Protein AF-A0A966CIY3-F1 (afdb_monomer_lite)

Structure (mmCIF, N/CA/C/O backbone):
data_AF-A0A966CIY3-F1
#
_entry.id   AF-A0A966CIY3-F1
#
loop_
_atom_site.group_PDB
_atom_site.id
_atom_site.type_symbol
_atom_site.label_atom_id
_atom_site.label_alt_id
_atom_site.label_comp_id
_atom_site.label_asym_id
_atom_site.label_entity_id
_atom_site.label_seq_id
_atom_site.pdbx_PDB_ins_code
_atom_site.Cartn_x
_atom_site.Cartn_y
_atom_site.Cartn_z
_atom_site.occupancy
_atom_site.B_iso_or_equiv
_atom_site.auth_seq_id
_atom_site.auth_comp_id
_atom_site.auth_asym_id
_atom_site.auth_atom_id
_atom_site.pdbx_PDB_model_num
ATOM 1 N N . PRO A 1 1 ? -25.280 8.692 -3.028 1.00 42.25 1 PRO A N 1
ATOM 2 C CA . PRO A 1 1 ? -23.840 8.881 -3.335 1.00 42.25 1 PRO A CA 1
ATOM 3 C C . PRO A 1 1 ? -23.045 9.189 -2.055 1.00 42.25 1 PRO A C 1
ATOM 5 O O . PRO A 1 1 ? -23.258 10.236 -1.447 1.00 42.25 1 PRO A O 1
ATOM 8 N N . ARG A 1 2 ? -22.183 8.267 -1.602 1.00 43.66 2 ARG A N 1
ATOM 9 C CA . ARG A 1 2 ? -21.208 8.590 -0.544 1.00 43.66 2 ARG A CA 1
ATOM 10 C C . ARG A 1 2 ? -20.215 9.596 -1.135 1.00 43.66 2 ARG A C 1
ATOM 12 O O . ARG A 1 2 ? -19.749 9.390 -2.251 1.00 43.66 2 ARG A O 1
ATOM 19 N N . ARG A 1 3 ? -19.999 10.728 -0.457 1.00 46.94 3 ARG A N 1
ATOM 20 C CA . ARG A 1 3 ? -19.176 11.824 -0.987 1.00 46.94 3 ARG A CA 1
ATOM 21 C C . ARG A 1 3 ? -17.718 11.374 -1.098 1.00 46.94 3 ARG A C 1
ATOM 23 O O . ARG A 1 3 ? -17.159 10.887 -0.121 1.00 46.94 3 ARG A O 1
ATOM 30 N N . ALA A 1 4 ? -17.140 11.581 -2.278 1.00 54.03 4 ALA A N 1
ATOM 31 C CA . ALA A 1 4 ? -15.704 11.719 -2.466 1.00 54.03 4 ALA A CA 1
ATOM 32 C C . ALA A 1 4 ? -15.161 12.737 -1.450 1.00 54.03 4 ALA A C 1
ATOM 34 O O . ALA A 1 4 ? -15.768 13.792 -1.245 1.00 54.03 4 ALA A O 1
ATOM 35 N N . GLY A 1 5 ? -14.070 12.389 -0.772 1.00 60.59 5 GLY A N 1
ATOM 36 C CA . GLY A 1 5 ? -13.361 13.279 0.140 1.00 60.59 5 GLY A CA 1
ATOM 37 C C . GLY A 1 5 ? -11.971 13.580 -0.406 1.00 60.59 5 GLY A C 1
ATOM 38 O O . GLY A 1 5 ? -11.301 12.677 -0.911 1.00 60.59 5 GLY A O 1
ATOM 39 N N . THR A 1 6 ? -11.543 14.833 -0.278 1.00 65.88 6 THR A N 1
ATOM 40 C CA . THR A 1 6 ? -10.176 15.270 -0.580 1.00 65.88 6 THR A CA 1
ATOM 41 C C . THR A 1 6 ? -9.434 15.487 0.733 1.00 65.88 6 THR A C 1
ATOM 43 O O . THR A 1 6 ? -9.941 16.149 1.640 1.00 65.88 6 THR A O 1
ATOM 46 N N . LYS A 1 7 ? -8.229 14.932 0.839 1.00 68.19 7 LYS A N 1
ATOM 47 C CA . LYS A 1 7 ? -7.306 15.122 1.954 1.00 68.19 7 LYS A CA 1
ATOM 48 C C . LYS A 1 7 ? -5.967 15.600 1.404 1.00 68.19 7 LYS A C 1
ATOM 50 O O . LYS A 1 7 ? -5.308 14.883 0.660 1.00 68.19 7 LYS A O 1
ATOM 55 N N . THR A 1 8 ? -5.540 16.780 1.833 1.00 63.47 8 THR A N 1
ATOM 56 C CA . THR A 1 8 ? -4.183 17.271 1.577 1.00 63.47 8 THR A CA 1
ATOM 57 C C . THR A 1 8 ? -3.300 16.922 2.766 1.00 63.47 8 THR A C 1
ATOM 59 O O . THR A 1 8 ? -3.659 17.202 3.911 1.00 63.47 8 THR A O 1
ATOM 62 N N . GLN A 1 9 ? -2.158 16.295 2.503 1.00 62.88 9 GLN A N 1
ATOM 63 C CA . GLN A 1 9 ? -1.111 16.045 3.490 1.00 62.88 9 GLN A CA 1
ATOM 64 C C . GLN A 1 9 ? 0.147 16.783 3.042 1.00 62.88 9 GLN A C 1
ATOM 66 O O . GLN A 1 9 ? 0.634 16.561 1.939 1.00 62.88 9 GLN A O 1
ATOM 71 N N . SER A 1 10 ? 0.667 17.668 3.887 1.00 57.59 10 SER A N 1
ATOM 72 C CA . SER A 1 10 ? 1.937 18.356 3.643 1.00 57.59 10 SER A CA 1
ATOM 73 C C . SER A 1 10 ? 3.021 17.704 4.496 1.00 57.59 10 SER A C 1
ATOM 75 O O . SER A 1 10 ? 2.859 17.597 5.711 1.00 57.59 10 SER A O 1
ATOM 77 N N . GLY A 1 11 ? 4.094 17.243 3.855 1.00 53.44 11 GLY A N 1
ATOM 78 C CA . GLY A 1 11 ? 5.286 16.686 4.493 1.00 53.44 11 GLY A CA 1
ATOM 79 C C . GLY A 1 11 ? 6.549 17.456 4.103 1.00 53.44 11 GLY A C 1
ATOM 80 O O . GLY A 1 11 ? 6.490 18.388 3.299 1.00 53.44 11 GLY A O 1
ATOM 81 N N . ALA A 1 12 ? 7.691 17.063 4.673 1.00 44.72 12 ALA A N 1
ATOM 82 C CA . ALA A 1 12 ? 8.993 17.671 4.376 1.00 44.72 12 ALA A CA 1
ATOM 83 C C . ALA A 1 12 ? 9.365 17.584 2.881 1.00 44.72 12 ALA A C 1
ATOM 85 O O . ALA A 1 12 ? 9.983 18.504 2.353 1.00 44.72 12 ALA A O 1
ATOM 86 N N . ASP A 1 13 ? 8.893 16.539 2.196 1.00 48.59 13 ASP A N 1
ATOM 87 C CA . ASP A 1 13 ? 9.203 16.252 0.789 1.00 48.59 13 ASP A CA 1
ATOM 88 C C . ASP A 1 13 ? 8.167 16.829 -0.198 1.00 48.59 13 ASP A C 1
ATOM 90 O O . ASP A 1 13 ? 8.200 16.541 -1.393 1.00 48.59 13 ASP A O 1
ATOM 94 N N . GLY A 1 14 ? 7.225 17.644 0.291 1.00 55.22 14 GLY A N 1
ATOM 95 C CA . GLY A 1 14 ? 6.189 18.289 -0.515 1.00 55.22 14 GLY A CA 1
ATOM 96 C C . GLY A 1 14 ? 4.764 18.004 -0.039 1.00 55.22 14 GLY A C 1
ATOM 97 O O . GLY A 1 14 ? 4.521 17.334 0.967 1.00 55.22 14 GLY A O 1
ATOM 98 N N . SER A 1 15 ? 3.787 18.560 -0.759 1.00 65.44 15 SER A N 1
ATOM 99 C CA . SER A 1 15 ? 2.368 18.294 -0.498 1.00 65.44 15 SER A CA 1
ATOM 100 C C . SER A 1 15 ? 1.864 17.164 -1.385 1.00 65.44 15 SER A C 1
ATOM 102 O O . SER A 1 15 ? 1.999 17.220 -2.604 1.00 65.44 15 SER A O 1
ATOM 104 N N . VAL A 1 16 ? 1.245 16.165 -0.762 1.00 69.44 16 VAL A N 1
ATOM 105 C CA . VAL A 1 16 ? 0.496 15.104 -1.430 1.00 69.44 16 VAL A CA 1
ATOM 106 C C . VAL A 1 16 ? -0.989 15.430 -1.316 1.00 69.44 16 VAL A C 1
ATOM 108 O O . VAL A 1 16 ? -1.523 15.602 -0.215 1.00 69.44 16 VAL A O 1
ATOM 111 N N . ILE A 1 17 ? -1.667 15.520 -2.457 1.00 71.31 17 ILE A N 1
ATOM 112 C CA . ILE A 1 17 ? -3.119 15.703 -2.520 1.00 71.31 17 ILE A CA 1
ATOM 113 C C . ILE A 1 17 ? -3.736 14.343 -2.812 1.00 71.31 17 ILE A C 1
ATOM 115 O O . ILE A 1 17 ? -3.570 13.816 -3.907 1.00 71.31 17 ILE A O 1
ATOM 119 N N . THR A 1 18 ? -4.447 13.778 -1.839 1.00 76.75 18 THR A N 1
ATOM 120 C CA . THR A 1 18 ? -5.164 12.510 -1.982 1.00 76.75 18 THR A CA 1
ATOM 121 C C . THR A 1 18 ? -6.658 12.767 -2.113 1.00 76.75 18 THR A C 1
ATOM 123 O O . THR A 1 18 ? -7.277 13.379 -1.245 1.00 76.75 18 THR A O 1
ATOM 126 N N . GLU A 1 19 ? -7.271 12.248 -3.165 1.00 78.25 19 GLU A N 1
ATOM 127 C CA . GLU A 1 19 ? -8.701 12.341 -3.426 1.00 78.25 19 GLU A CA 1
ATOM 128 C C . GLU A 1 19 ? -9.300 10.948 -3.618 1.00 78.25 19 GLU A C 1
ATOM 130 O O . GLU A 1 19 ? -8.769 10.115 -4.349 1.00 78.25 19 GLU A O 1
ATOM 135 N N . THR A 1 20 ? -10.436 10.682 -2.973 1.00 78.56 20 THR A N 1
ATOM 136 C CA . THR A 1 20 ? -11.244 9.502 -3.314 1.00 78.56 20 THR A CA 1
ATOM 137 C C . THR A 1 20 ? -12.099 9.832 -4.529 1.00 78.56 20 THR A C 1
ATOM 139 O O . THR A 1 20 ? -13.175 10.402 -4.386 1.00 78.56 20 THR A O 1
ATOM 142 N N . THR A 1 21 ? -11.624 9.494 -5.723 1.00 74.50 21 THR A N 1
ATOM 143 C CA . THR A 1 21 ? -12.225 9.919 -6.997 1.00 74.50 21 THR A CA 1
ATOM 144 C C . THR A 1 21 ? -13.472 9.125 -7.369 1.00 74.50 21 THR A C 1
ATOM 146 O O . THR A 1 21 ? -14.351 9.631 -8.068 1.00 74.50 21 THR A O 1
ATOM 149 N N . SER A 1 22 ? -13.609 7.888 -6.882 1.00 76.75 22 SER A N 1
ATOM 150 C CA . SER A 1 22 ? -14.849 7.134 -7.054 1.00 76.75 22 SER A CA 1
ATOM 151 C C . SER A 1 22 ? -15.111 6.166 -5.907 1.00 76.75 22 SER A C 1
ATOM 153 O O . SER A 1 22 ? -14.190 5.563 -5.363 1.00 76.75 22 SER A O 1
ATOM 155 N N . ILE A 1 23 ? -16.387 6.016 -5.546 1.00 79.69 23 ILE A N 1
ATOM 156 C CA . ILE A 1 23 ? -16.876 4.962 -4.652 1.00 79.69 23 ILE A CA 1
ATOM 157 C C . ILE A 1 23 ? -18.071 4.313 -5.344 1.00 79.69 23 ILE A C 1
ATOM 159 O O . ILE A 1 23 ? -19.024 5.001 -5.721 1.00 79.69 23 ILE A O 1
ATOM 163 N N . ARG A 1 24 ? -18.025 2.995 -5.516 1.00 82.06 24 ARG A N 1
ATOM 164 C CA . ARG A 1 24 ? -19.095 2.185 -6.113 1.00 82.06 24 ARG A CA 1
ATOM 165 C C . ARG A 1 24 ? -19.421 1.005 -5.195 1.00 82.06 24 ARG A C 1
ATOM 167 O O . ARG A 1 24 ? -18.637 0.683 -4.310 1.00 82.06 24 ARG A O 1
ATOM 174 N N . GLY A 1 25 ? -20.571 0.370 -5.406 1.00 80.56 25 GLY A N 1
ATOM 175 C CA . GLY A 1 25 ? -21.016 -0.786 -4.619 1.00 80.56 25 GLY A CA 1
ATOM 176 C C . GLY A 1 25 ? -21.856 -0.432 -3.387 1.00 80.56 25 GLY A C 1
ATOM 177 O O . GLY A 1 25 ? -22.332 0.697 -3.239 1.00 80.56 25 GLY A O 1
ATOM 178 N N . ASP A 1 26 ? -22.068 -1.427 -2.527 1.00 74.06 26 ASP A N 1
ATOM 179 C CA . ASP A 1 26 ? -22.867 -1.337 -1.300 1.00 74.06 26 ASP A CA 1
ATOM 180 C C . ASP A 1 26 ? -22.029 -1.636 -0.044 1.00 74.06 26 ASP A C 1
ATOM 182 O O . ASP A 1 26 ? -20.806 -1.738 -0.105 1.00 74.06 26 ASP A O 1
AT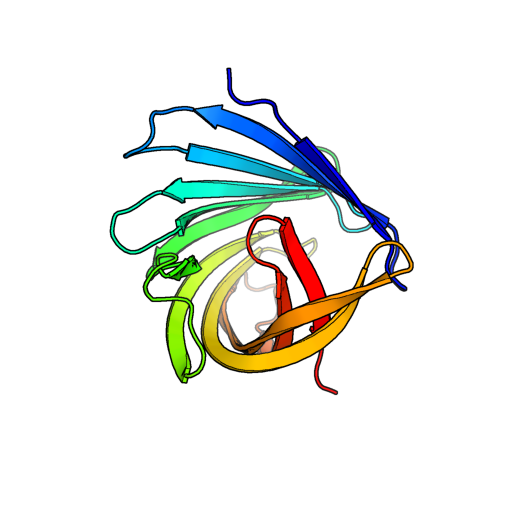OM 186 N N . ALA A 1 27 ? -22.675 -1.740 1.121 1.00 64.94 27 ALA A N 1
ATOM 187 C CA . ALA A 1 27 ? -21.990 -1.970 2.393 1.00 64.94 27 ALA A CA 1
ATOM 188 C C . ALA A 1 27 ? -21.166 -3.274 2.446 1.00 64.94 27 ALA A C 1
ATOM 190 O O . ALA A 1 27 ? -20.274 -3.370 3.283 1.00 64.94 27 ALA A O 1
ATOM 191 N N . ASN A 1 28 ? -21.440 -4.239 1.564 1.00 68.31 28 ASN A N 1
ATOM 192 C CA . ASN A 1 28 ? -20.816 -5.560 1.565 1.00 68.31 28 ASN A CA 1
ATOM 193 C C . ASN A 1 28 ? -19.767 -5.734 0.458 1.00 68.31 28 ASN A C 1
ATOM 195 O O . ASN A 1 28 ? -18.926 -6.622 0.568 1.00 68.31 28 ASN A O 1
ATOM 199 N N . LYS A 1 29 ? -19.826 -4.927 -0.610 1.00 77.88 29 LYS A N 1
ATOM 200 C CA . LYS A 1 29 ? -18.918 -4.994 -1.772 1.00 77.88 29 LYS A CA 1
ATOM 201 C C . LYS A 1 29 ? -18.590 -3.602 -2.313 1.00 77.88 29 LYS A C 1
ATOM 203 O O . LYS A 1 29 ? -18.825 -3.303 -3.483 1.00 77.88 29 LYS A O 1
ATOM 208 N N . ALA A 1 30 ? -18.132 -2.710 -1.439 1.00 86.44 30 ALA A N 1
ATOM 209 C CA . ALA A 1 30 ? -17.714 -1.379 -1.858 1.00 86.44 30 ALA A CA 1
ATOM 210 C C . ALA A 1 30 ? -16.348 -1.432 -2.552 1.00 86.44 30 ALA A C 1
ATOM 212 O O . ALA A 1 30 ? -15.416 -2.060 -2.052 1.00 86.44 30 ALA A O 1
ATOM 213 N N . THR A 1 31 ? -16.223 -0.703 -3.655 1.00 90.62 31 THR A N 1
ATOM 214 C CA . THR A 1 31 ? -14.955 -0.442 -4.340 1.00 90.62 31 THR A CA 1
ATOM 215 C C . THR A 1 31 ? -14.673 1.052 -4.274 1.00 90.62 31 THR A C 1
ATOM 217 O O . THR A 1 31 ? -15.570 1.860 -4.534 1.00 90.62 31 THR A O 1
ATOM 220 N N . ALA A 1 32 ? -13.444 1.431 -3.937 1.00 89.06 32 ALA A N 1
ATOM 221 C CA . ALA A 1 32 ? -13.008 2.820 -3.891 1.00 89.06 32 ALA A CA 1
ATOM 222 C C . ALA A 1 32 ? -11.748 3.018 -4.733 1.00 89.06 32 ALA A C 1
ATOM 224 O O . ALA A 1 32 ? -10.772 2.295 -4.558 1.00 89.06 32 ALA A O 1
ATOM 225 N N . THR A 1 33 ? -11.752 4.026 -5.602 1.00 90.06 33 THR A N 1
ATOM 226 C CA . THR A 1 33 ? -10.546 4.489 -6.296 1.00 90.06 33 THR A CA 1
ATOM 227 C C . THR A 1 33 ? -10.038 5.742 -5.603 1.00 90.06 33 THR A C 1
ATOM 229 O O . THR A 1 33 ? -10.792 6.693 -5.380 1.00 90.06 33 THR A O 1
ATOM 232 N N . VAL A 1 34 ? -8.761 5.725 -5.247 1.00 88.62 34 VAL A N 1
ATOM 233 C CA . VAL A 1 34 ? -8.048 6.805 -4.579 1.00 88.62 34 VAL A CA 1
ATOM 234 C C . VAL A 1 34 ? -6.926 7.271 -5.492 1.00 88.62 34 VAL A C 1
ATOM 236 O O . VAL A 1 34 ? -6.106 6.467 -5.928 1.00 88.62 34 VAL A O 1
ATOM 239 N N . THR A 1 35 ? -6.888 8.568 -5.758 1.00 89.44 35 THR A N 1
ATOM 240 C CA . THR A 1 35 ? -5.864 9.221 -6.569 1.00 89.44 35 THR A CA 1
ATOM 241 C C . THR A 1 35 ? -5.042 10.133 -5.671 1.00 89.44 35 THR A C 1
ATOM 243 O O . THR A 1 35 ? -5.597 10.992 -4.994 1.00 89.44 35 THR A O 1
ATOM 246 N N . SER A 1 36 ? -3.727 9.948 -5.653 1.00 87.12 36 SER A N 1
ATOM 247 C CA . SER A 1 36 ? -2.779 10.786 -4.924 1.00 87.12 36 SER A CA 1
ATOM 248 C C . SER A 1 36 ? -1.839 11.470 -5.906 1.00 87.12 36 SER A C 1
ATOM 250 O O . SER A 1 36 ? -1.079 10.801 -6.597 1.00 87.12 36 SER A O 1
ATOM 252 N N . ALA A 1 37 ? -1.873 12.798 -5.958 1.00 85.88 37 ALA A N 1
ATOM 253 C CA . ALA A 1 37 ? -0.951 13.600 -6.752 1.00 85.88 37 ALA A CA 1
ATOM 254 C C . ALA A 1 37 ? 0.185 14.130 -5.869 1.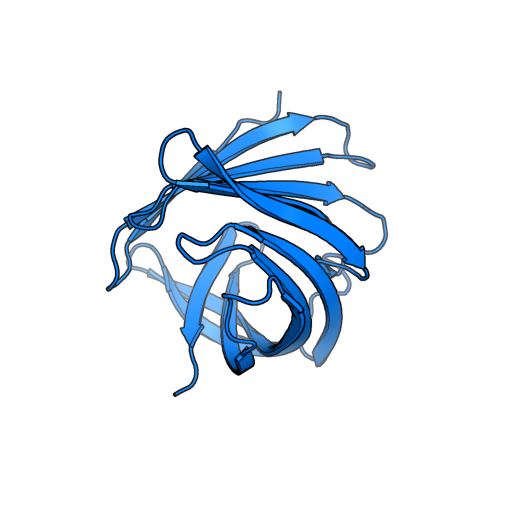00 85.88 37 ALA A C 1
ATOM 256 O O . ALA A 1 37 ? -0.058 14.662 -4.781 1.00 85.88 37 ALA A O 1
ATOM 257 N N . SER A 1 38 ? 1.418 13.985 -6.347 1.00 80.69 38 SER A N 1
ATOM 258 C CA . SER A 1 38 ? 2.636 14.478 -5.701 1.00 80.69 38 SER A CA 1
ATOM 259 C C . SER A 1 38 ? 3.616 15.018 -6.746 1.00 80.69 38 SER A C 1
ATOM 261 O O . SER A 1 38 ? 3.362 14.942 -7.947 1.00 80.69 38 SER A O 1
ATOM 263 N N . THR A 1 39 ? 4.764 15.526 -6.300 1.00 78.12 39 THR A N 1
ATOM 264 C CA . THR A 1 39 ? 5.887 15.883 -7.185 1.00 78.12 39 THR A CA 1
ATOM 265 C C . THR A 1 39 ? 6.432 14.693 -7.976 1.00 78.12 39 THR A C 1
ATOM 267 O O . THR A 1 39 ? 6.995 14.895 -9.044 1.00 78.12 39 THR A O 1
ATOM 270 N N . ASN A 1 40 ? 6.226 13.466 -7.488 1.00 76.31 40 ASN A N 1
ATOM 271 C CA . ASN A 1 40 ? 6.699 12.229 -8.113 1.00 76.31 40 ASN A CA 1
ATOM 272 C C . ASN A 1 40 ? 5.677 11.614 -9.091 1.00 76.31 40 ASN A C 1
ATOM 27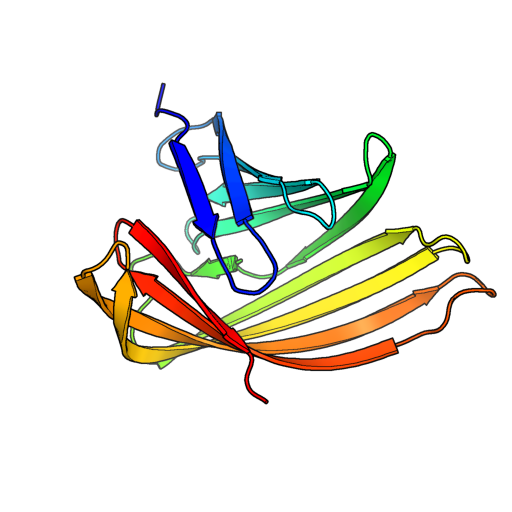4 O O . ASN A 1 40 ? 5.846 10.471 -9.508 1.00 76.31 40 ASN A O 1
ATOM 278 N N . GLY A 1 41 ? 4.597 12.336 -9.412 1.00 87.69 41 GLY A N 1
ATOM 279 C CA . GLY A 1 41 ? 3.547 11.885 -10.324 1.00 87.69 41 GLY A CA 1
ATOM 280 C C . GLY A 1 41 ? 2.207 11.601 -9.645 1.00 87.69 41 GLY A C 1
ATOM 281 O O . GLY A 1 41 ? 1.946 12.020 -8.508 1.00 87.69 41 GLY A O 1
ATOM 282 N N . ILE A 1 42 ? 1.336 10.905 -10.379 1.00 91.75 42 ILE A N 1
ATOM 283 C CA . ILE A 1 42 ? -0.030 10.567 -9.965 1.00 91.75 42 ILE A CA 1
ATOM 284 C C . ILE A 1 42 ? -0.112 9.069 -9.665 1.00 91.75 42 ILE A C 1
ATOM 286 O O . ILE A 1 42 ? 0.032 8.231 -10.551 1.00 91.75 42 ILE A O 1
ATOM 290 N N . ASP A 1 43 ? -0.387 8.736 -8.409 1.00 92.19 43 ASP A N 1
ATOM 291 C CA . ASP A 1 43 ? -0.632 7.379 -7.926 1.00 92.19 43 ASP A CA 1
ATOM 292 C C . ASP A 1 43 ? -2.147 7.119 -7.898 1.00 92.19 43 ASP A C 1
ATOM 294 O O . ASP A 1 43 ? -2.903 7.880 -7.293 1.00 92.19 43 ASP A O 1
ATOM 298 N N . VAL A 1 44 ? -2.609 6.058 -8.559 1.00 93.56 44 VAL A N 1
ATOM 299 C CA . VAL A 1 44 ? -4.016 5.642 -8.569 1.00 93.56 44 VAL A CA 1
ATOM 300 C C . VAL A 1 44 ? -4.134 4.235 -8.000 1.00 93.56 44 VAL A C 1
ATOM 302 O O . VAL A 1 44 ? -3.589 3.286 -8.563 1.00 93.56 44 VAL A O 1
ATOM 305 N N . ARG A 1 45 ? -4.893 4.089 -6.910 1.00 93.06 45 ARG A N 1
ATOM 306 C CA . ARG A 1 45 ? -5.144 2.809 -6.233 1.00 93.06 45 ARG A CA 1
ATOM 307 C C . ARG A 1 45 ? -6.623 2.502 -6.187 1.00 93.06 45 ARG A C 1
ATOM 309 O O . ARG A 1 45 ? -7.419 3.354 -5.800 1.00 93.06 45 ARG A O 1
ATOM 316 N N . THR A 1 46 ? -6.978 1.268 -6.504 1.00 93.25 46 THR A N 1
ATOM 317 C CA . THR A 1 46 ? -8.336 0.755 -6.346 1.00 93.25 46 THR A CA 1
ATOM 318 C C . THR A 1 46 ? -8.355 -0.259 -5.216 1.00 93.25 46 THR A C 1
ATOM 320 O O . THR A 1 46 ? -7.545 -1.185 -5.180 1.00 93.25 46 THR A O 1
ATOM 323 N N . TYR A 1 47 ? -9.286 -0.066 -4.291 1.00 92.00 47 TYR A N 1
ATOM 324 C CA . TYR A 1 47 ? -9.496 -0.917 -3.135 1.00 92.00 47 TYR A CA 1
ATOM 325 C C . TYR A 1 47 ? -10.881 -1.543 -3.170 1.00 92.00 47 TYR A C 1
ATOM 327 O O . TYR A 1 47 ? -11.841 -0.903 -3.600 1.00 92.00 47 TYR A O 1
ATOM 335 N N . GLU A 1 48 ? -10.998 -2.750 -2.633 1.00 91.25 48 GLU A N 1
ATOM 336 C CA . GLU A 1 48 ? -12.263 -3.461 -2.479 1.00 91.25 48 GLU A CA 1
ATOM 337 C C . GLU A 1 48 ? -12.467 -3.897 -1.026 1.00 91.25 48 GLU A C 1
ATOM 339 O O . GLU A 1 48 ? -11.546 -4.371 -0.359 1.00 91.25 48 GLU A O 1
ATOM 344 N N . CYS A 1 49 ? -13.688 -3.740 -0.517 1.00 88.75 49 CYS A N 1
ATOM 345 C CA . CYS A 1 49 ? -14.084 -4.313 0.761 1.00 88.75 49 CYS A CA 1
ATOM 346 C C . CYS A 1 49 ? -14.360 -5.813 0.618 1.00 88.75 49 CYS A C 1
ATOM 348 O O . CYS A 1 49 ? -15.154 -6.236 -0.217 1.00 88.75 49 CYS A O 1
ATOM 350 N N . SER A 1 50 ? -13.777 -6.599 1.515 1.00 86.94 50 SER A N 1
ATOM 351 C CA . SER A 1 50 ? -14.047 -8.023 1.691 1.00 86.94 50 SER A CA 1
ATOM 352 C C . SER A 1 50 ? -14.387 -8.319 3.153 1.00 86.94 50 SER A C 1
ATOM 354 O O . SER A 1 50 ? -14.147 -7.499 4.042 1.00 86.94 50 SER A O 1
ATOM 356 N N . SER A 1 51 ? -14.886 -9.523 3.439 1.00 84.62 51 SER A N 1
ATOM 357 C CA . SER A 1 51 ? -15.098 -9.974 4.822 1.00 84.62 51 SER A CA 1
ATOM 358 C C . SER A 1 51 ? -13.802 -10.027 5.642 1.00 84.62 51 SER A C 1
ATOM 360 O O . SER A 1 51 ? -13.846 -9.912 6.863 1.00 84.62 51 SER A O 1
ATOM 362 N N . GLY A 1 52 ? -12.650 -10.200 4.982 1.00 85.75 52 GLY A N 1
ATOM 363 C CA . GLY A 1 52 ? -11.333 -10.224 5.622 1.00 85.75 52 GLY A CA 1
ATOM 364 C C . GLY A 1 52 ? -10.726 -8.839 5.861 1.00 85.75 52 GLY A C 1
ATOM 365 O O . GLY A 1 52 ? -9.725 -8.737 6.563 1.00 85.75 52 GLY A O 1
ATOM 366 N N . GLY A 1 53 ? -11.320 -7.777 5.308 1.00 89.75 53 GLY A N 1
ATOM 367 C CA . GLY A 1 53 ? -10.782 -6.420 5.355 1.00 89.75 53 GLY A CA 1
ATOM 368 C C . GLY A 1 53 ? -10.743 -5.749 3.985 1.00 89.75 53 GLY A C 1
ATOM 369 O O . GLY A 1 53 ? -11.512 -6.089 3.086 1.00 89.75 53 GLY A O 1
ATOM 370 N N . ILE A 1 54 ? -9.855 -4.774 3.825 1.00 90.31 54 ILE A N 1
ATOM 371 C CA . ILE A 1 54 ? -9.673 -4.013 2.587 1.00 90.31 54 ILE A CA 1
ATOM 372 C C . ILE A 1 54 ? -8.604 -4.696 1.738 1.00 90.31 54 ILE A C 1
ATOM 374 O O . ILE A 1 54 ? -7.487 -4.915 2.203 1.00 90.31 54 ILE A O 1
ATOM 378 N N . LEU A 1 55 ? -8.935 -4.994 0.489 1.00 92.00 55 LEU A N 1
ATOM 379 C CA . LEU A 1 55 ? -8.022 -5.516 -0.522 1.00 92.00 55 LEU A CA 1
ATOM 380 C C . LEU A 1 55 ? -7.553 -4.369 -1.417 1.00 92.00 55 LEU A C 1
ATOM 382 O O . LEU A 1 55 ? -8.342 -3.478 -1.726 1.00 92.00 55 LEU A O 1
ATOM 386 N N . LEU A 1 56 ? -6.297 -4.399 -1.855 1.00 92.50 56 LEU A N 1
ATOM 387 C CA . LEU A 1 56 ? -5.837 -3.587 -2.981 1.00 92.50 56 LEU A CA 1
ATOM 388 C C . LEU A 1 56 ? -6.021 -4.423 -4.248 1.00 92.50 56 LEU A C 1
ATOM 390 O O . LEU A 1 56 ? -5.504 -5.529 -4.332 1.00 92.50 56 LEU A O 1
ATOM 394 N N . THR A 1 57 ? -6.764 -3.924 -5.226 1.00 90.75 57 THR A N 1
ATOM 395 C CA . THR A 1 57 ? -7.038 -4.671 -6.463 1.00 90.75 57 THR A CA 1
ATOM 396 C C . THR A 1 57 ? -6.263 -4.125 -7.651 1.00 90.75 57 THR A C 1
ATOM 398 O O . THR A 1 57 ? -6.025 -4.843 -8.615 1.00 90.75 57 THR A O 1
ATOM 401 N N . GLU A 1 58 ? -5.877 -2.852 -7.601 1.00 93.88 58 GLU A N 1
ATOM 402 C CA . GLU A 1 58 ? -5.136 -2.196 -8.671 1.00 93.88 58 GLU A CA 1
ATOM 403 C C . GLU A 1 58 ? -4.288 -1.060 -8.103 1.00 93.88 58 GLU A C 1
ATOM 405 O O . GLU A 1 58 ? -4.749 -0.308 -7.244 1.00 93.88 58 GLU A O 1
ATOM 410 N N . TRP A 1 59 ? -3.072 -0.909 -8.615 1.00 94.12 59 TRP A N 1
ATOM 411 C CA . TRP A 1 59 ? -2.195 0.229 -8.365 1.00 94.12 59 TRP A CA 1
ATOM 412 C C . TRP A 1 59 ? -1.472 0.612 -9.658 1.00 94.12 59 TRP A C 1
ATOM 414 O O . TRP A 1 59 ? -0.902 -0.244 -10.343 1.00 94.12 59 TRP A O 1
ATOM 424 N N . LYS A 1 60 ? -1.553 1.896 -10.008 1.00 95.44 60 LYS A N 1
ATOM 425 C CA . LYS A 1 60 ? -0.926 2.511 -11.179 1.00 95.44 60 LYS A CA 1
ATOM 426 C C . LYS A 1 60 ? -0.172 3.764 -10.763 1.00 95.44 60 LYS A C 1
ATOM 428 O O . LYS A 1 60 ? -0.644 4.505 -9.903 1.00 95.44 60 LYS A O 1
ATOM 433 N N . LEU A 1 61 ? 0.950 4.019 -11.425 1.00 94.88 61 LEU A N 1
ATOM 434 C CA . LEU A 1 61 ? 1.692 5.272 -11.311 1.00 94.88 61 LEU A CA 1
ATOM 435 C C . LEU A 1 61 ? 1.777 5.922 -12.688 1.00 94.88 61 LEU A C 1
ATOM 437 O O . LEU A 1 61 ? 2.065 5.238 -13.674 1.00 94.88 61 LEU A O 1
ATOM 441 N N . TYR A 1 62 ? 1.541 7.227 -12.734 1.00 93.81 62 TYR A N 1
ATOM 442 C CA . TYR A 1 62 ? 1.645 8.046 -13.932 1.00 93.81 62 TYR A CA 1
ATOM 443 C C . TYR A 1 62 ? 2.696 9.138 -13.741 1.00 93.81 62 TYR A C 1
ATOM 445 O O . TYR A 1 62 ? 2.680 9.841 -12.728 1.00 93.81 62 TYR A O 1
ATOM 453 N N . ASP A 1 63 ? 3.563 9.289 -14.737 1.00 90.88 63 ASP A N 1
ATOM 454 C CA . ASP A 1 63 ? 4.445 10.440 -14.916 1.00 90.88 63 ASP A CA 1
ATOM 455 C C . ASP A 1 63 ? 3.864 11.322 -16.033 1.00 90.88 63 ASP A C 1
ATOM 457 O O . ASP A 1 63 ? 3.828 10.938 -17.208 1.00 90.88 63 ASP A O 1
ATOM 461 N N . GLY A 1 64 ? 3.283 12.462 -15.648 1.00 87.88 64 GLY A N 1
ATOM 462 C CA . GLY A 1 64 ? 2.378 13.218 -16.515 1.00 87.88 64 GLY A CA 1
ATOM 463 C C . GLY A 1 64 ? 1.203 12.349 -16.981 1.00 87.88 64 GLY A C 1
ATOM 464 O O . GLY A 1 64 ? 0.490 11.771 -16.163 1.00 87.88 64 GLY A O 1
ATOM 465 N N . ASP A 1 65 ? 1.027 12.234 -18.299 1.00 88.56 65 ASP A N 1
ATOM 466 C CA . ASP A 1 65 ? -0.012 11.395 -18.917 1.00 88.56 65 ASP A CA 1
ATOM 467 C C . ASP A 1 65 ? 0.458 9.954 -19.200 1.00 88.56 65 ASP A C 1
ATOM 469 O O . ASP A 1 65 ? -0.337 9.099 -19.605 1.00 88.56 65 ASP A O 1
ATOM 473 N N . LYS A 1 66 ? 1.750 9.654 -19.010 1.00 91.75 66 LYS A N 1
ATOM 474 C CA . LYS A 1 66 ? 2.320 8.331 -19.285 1.00 91.75 66 LYS A CA 1
ATOM 475 C C . LYS A 1 66 ? 2.155 7.441 -18.060 1.00 91.75 66 LYS A C 1
ATOM 477 O O . LYS A 1 66 ? 2.678 7.741 -16.992 1.00 91.75 66 LYS A O 1
ATOM 482 N N . GLN A 1 67 ? 1.481 6.305 -18.219 1.00 93.81 67 GLN A N 1
ATOM 483 C CA . GLN A 1 67 ? 1.502 5.267 -17.192 1.00 93.81 67 GLN A CA 1
ATOM 484 C C . GLN A 1 67 ? 2.891 4.620 -17.166 1.00 93.81 67 GLN A C 1
ATOM 486 O O . GLN A 1 67 ? 3.339 4.098 -18.181 1.00 93.81 67 GLN A O 1
ATOM 491 N N . VAL A 1 68 ? 3.555 4.663 -16.013 1.00 95.31 68 VAL A N 1
ATOM 492 C CA . VAL A 1 68 ? 4.916 4.135 -15.808 1.00 95.31 68 VAL A CA 1
ATOM 493 C C . VAL A 1 68 ? 4.954 2.956 -14.842 1.00 95.31 68 VAL A C 1
ATOM 495 O O . VAL A 1 68 ? 5.981 2.307 -14.713 1.00 95.31 68 VAL A O 1
ATOM 498 N N . MET A 1 69 ? 3.852 2.655 -14.151 1.00 95.50 69 MET A N 1
ATOM 499 C CA . MET A 1 69 ? 3.736 1.451 -13.327 1.00 95.50 69 MET A CA 1
ATOM 500 C C . MET A 1 69 ? 2.333 0.854 -13.417 1.00 95.50 69 MET A C 1
ATOM 502 O O . MET A 1 69 ? 1.336 1.576 -13.529 1.00 95.50 69 MET A O 1
ATOM 506 N N . SER A 1 70 ? 2.240 -0.468 -13.318 1.00 96.38 70 SER A N 1
ATOM 507 C CA . SER A 1 70 ? 0.986 -1.199 -13.140 1.00 96.38 70 SER A CA 1
ATOM 508 C C . SER A 1 70 ? 1.150 -2.366 -12.174 1.00 96.38 70 SER A C 1
ATOM 510 O O . SER A 1 70 ? 2.231 -2.931 -12.041 1.00 96.38 70 SER A O 1
ATOM 512 N N . THR A 1 71 ? 0.063 -2.754 -11.514 1.00 96.00 71 THR A N 1
ATOM 513 C CA . THR A 1 71 ? 0.005 -4.007 -10.753 1.00 96.00 71 THR A CA 1
ATOM 514 C C . THR A 1 71 ? -0.221 -5.178 -11.694 1.00 96.00 71 THR A C 1
ATOM 516 O O . THR A 1 71 ? -1.146 -5.149 -12.501 1.00 96.00 71 THR A O 1
ATOM 519 N N . LEU A 1 72 ? 0.583 -6.226 -11.543 1.00 95.56 72 LEU A N 1
ATOM 520 C CA . LEU A 1 72 ? 0.416 -7.501 -12.237 1.00 95.56 72 LEU A CA 1
ATOM 521 C C . LEU A 1 72 ? -0.364 -8.503 -11.390 1.00 95.56 72 LEU A C 1
ATOM 523 O O . LEU A 1 72 ? -1.230 -9.213 -11.895 1.00 95.56 72 LEU A O 1
ATOM 527 N N . SER A 1 73 ? -0.073 -8.554 -10.090 1.00 95.00 73 SER A N 1
ATOM 528 C CA . SER A 1 73 ? -0.802 -9.407 -9.156 1.00 95.00 73 SER A CA 1
ATOM 529 C C . SER A 1 73 ? -0.765 -8.856 -7.741 1.00 95.00 73 SER A C 1
ATOM 531 O O . SER A 1 73 ? 0.182 -8.173 -7.352 1.00 95.00 73 SER A O 1
ATOM 533 N N . TYR A 1 74 ? -1.778 -9.213 -6.962 1.00 93.31 74 TYR A N 1
ATOM 534 C CA . TYR A 1 74 ? -1.892 -8.878 -5.552 1.00 93.31 74 TYR A CA 1
ATOM 535 C C . TYR A 1 74 ? -2.313 -10.114 -4.756 1.00 93.31 74 TYR A C 1
ATOM 537 O O . TYR A 1 74 ? -3.139 -10.902 -5.221 1.00 93.31 74 TYR A O 1
ATOM 545 N N . SER A 1 75 ? -1.775 -10.273 -3.550 1.00 93.56 75 SER A N 1
ATOM 546 C CA . SER A 1 75 ? -2.204 -11.312 -2.613 1.00 93.56 75 SER A CA 1
ATOM 547 C C . SER A 1 75 ? -2.195 -10.809 -1.172 1.00 93.56 75 SER A C 1
ATOM 549 O O . SER A 1 75 ? -1.420 -9.925 -0.813 1.00 93.56 75 SER A O 1
ATOM 551 N N . GLY A 1 76 ? -3.059 -11.390 -0.338 1.00 92.75 76 GLY A N 1
ATOM 552 C CA . GLY A 1 76 ? -3.232 -10.987 1.057 1.00 92.75 76 GLY A CA 1
ATOM 553 C C . GLY A 1 76 ? -4.291 -9.902 1.237 1.00 92.75 76 GLY A C 1
ATOM 554 O O . GLY A 1 76 ? -5.158 -9.709 0.387 1.00 92.75 76 GLY A O 1
ATOM 555 N N . VAL A 1 77 ? -4.250 -9.231 2.386 1.00 91.88 77 VAL A N 1
ATOM 556 C CA . VAL A 1 77 ? -5.191 -8.165 2.747 1.00 91.88 77 VAL A CA 1
ATOM 557 C C . VAL A 1 77 ? -4.398 -6.892 3.025 1.00 91.88 77 VAL A C 1
ATOM 559 O O . VAL A 1 77 ? -3.410 -6.928 3.753 1.00 91.88 77 VAL A O 1
ATOM 562 N N . PHE A 1 78 ? -4.824 -5.756 2.473 1.00 90.94 78 PHE A N 1
ATOM 563 C CA . PHE A 1 78 ? -4.101 -4.491 2.608 1.00 90.94 78 PHE A CA 1
ATOM 564 C C . PHE A 1 78 ? -4.274 -3.929 4.021 1.00 90.94 78 PHE A C 1
ATOM 566 O O . PHE A 1 78 ? -3.298 -3.566 4.680 1.00 90.94 78 PHE A O 1
ATOM 573 N N . PHE A 1 79 ? -5.518 -3.946 4.509 1.00 90.44 79 PHE A N 1
ATOM 574 C CA . PHE A 1 79 ? -5.869 -3.720 5.910 1.00 90.44 79 PHE A CA 1
ATOM 575 C C . PHE A 1 79 ? -6.817 -4.806 6.399 1.00 90.44 79 PHE A C 1
ATOM 577 O O . PHE A 1 79 ? -7.857 -4.988 5.763 1.00 90.44 79 PHE A O 1
ATOM 584 N N . PRO A 1 80 ? -6.534 -5.487 7.522 1.00 92.31 80 PRO A N 1
ATOM 585 C CA . PRO A 1 80 ? -7.466 -6.461 8.069 1.00 92.31 80 PRO A CA 1
ATOM 586 C C . PRO A 1 80 ? -8.773 -5.772 8.483 1.00 92.31 80 PRO A C 1
ATOM 588 O O . PRO A 1 80 ? -8.865 -4.540 8.549 1.00 92.31 80 PRO A O 1
ATOM 591 N N . SER A 1 81 ? -9.810 -6.565 8.745 1.00 89.38 81 SER A N 1
ATOM 592 C CA . SER A 1 81 ? -11.101 -6.025 9.171 1.00 89.38 81 SER A CA 1
ATOM 593 C C . SER A 1 81 ? -10.963 -5.173 10.441 1.00 89.38 81 SER A C 1
ATOM 595 O O . SER A 1 81 ? -10.060 -5.373 11.256 1.00 89.38 81 SER A O 1
ATOM 597 N N . ALA A 1 82 ? -11.886 -4.229 10.644 1.00 84.38 82 ALA A N 1
ATOM 598 C CA . ALA A 1 82 ? -11.862 -3.351 11.816 1.00 84.38 82 ALA A CA 1
ATOM 599 C C . ALA A 1 82 ? -11.857 -4.130 13.149 1.00 84.38 82 ALA A C 1
ATOM 601 O O . ALA A 1 82 ? -11.237 -3.697 14.114 1.00 84.38 82 ALA A O 1
ATOM 602 N N . GLU A 1 83 ? -12.492 -5.304 13.191 1.00 87.00 83 GLU A N 1
ATOM 603 C CA . GLU A 1 83 ? -12.518 -6.192 14.363 1.00 87.00 83 GLU A CA 1
ATOM 604 C C . GLU A 1 83 ? -11.154 -6.843 14.653 1.00 87.00 83 GLU A C 1
ATOM 606 O O . GLU A 1 83 ? -10.824 -7.162 15.801 1.00 87.00 83 GLU A O 1
ATOM 611 N N . GLN A 1 84 ? -10.354 -7.051 13.606 1.00 90.50 84 GLN A N 1
ATOM 612 C CA . GLN A 1 84 ? -9.018 -7.633 13.684 1.00 90.50 84 GLN A CA 1
ATOM 613 C C . GLN A 1 84 ? -7.930 -6.572 13.866 1.00 90.50 84 GLN A C 1
ATOM 615 O O . GLN A 1 84 ? -6.858 -6.899 14.368 1.00 90.50 84 GLN A O 1
ATOM 620 N N . PHE A 1 85 ? -8.187 -5.314 13.505 1.00 91.44 85 PHE A N 1
ATOM 621 C CA . PHE A 1 85 ? -7.219 -4.218 13.566 1.00 91.44 85 PHE A CA 1
ATOM 622 C C . PHE A 1 85 ? -7.045 -3.671 14.996 1.00 91.44 85 PHE A C 1
ATOM 624 O O . PHE A 1 85 ? -7.501 -2.584 15.346 1.00 91.44 85 PHE A O 1
ATOM 631 N N . LYS A 1 86 ? -6.376 -4.454 15.848 1.00 92.62 86 LYS A N 1
ATOM 632 C CA . LYS A 1 86 ? -6.100 -4.158 17.265 1.00 92.62 86 LYS A CA 1
ATOM 633 C C . LYS A 1 86 ? -4.639 -4.429 17.620 1.00 92.62 86 LYS A C 1
ATOM 635 O O . LYS A 1 86 ? -3.948 -5.112 16.874 1.00 92.62 86 LYS A O 1
ATOM 640 N N . ILE A 1 87 ? -4.171 -3.922 18.763 1.00 95.75 87 ILE A N 1
ATOM 641 C CA . ILE A 1 87 ? -2.785 -4.118 19.233 1.00 95.75 87 ILE A CA 1
ATOM 642 C C . ILE A 1 87 ? -2.411 -5.608 19.207 1.00 95.75 87 ILE A C 1
ATOM 644 O O . ILE A 1 87 ? -3.163 -6.456 19.686 1.00 95.75 87 ILE A O 1
ATOM 648 N N . GLY A 1 88 ? -1.250 -5.911 18.626 1.00 96.12 88 GLY A N 1
ATOM 649 C CA . GLY A 1 88 ? -0.737 -7.263 18.418 1.00 96.12 88 GLY A CA 1
ATOM 650 C C . GLY A 1 88 ? -1.226 -7.950 17.140 1.00 96.12 88 GLY A C 1
ATOM 651 O O . GLY A 1 88 ? -0.706 -9.014 16.808 1.00 96.12 88 GLY A O 1
ATOM 652 N N . ALA A 1 89 ? -2.185 -7.372 16.408 1.00 96.00 89 ALA A N 1
ATOM 653 C CA . ALA A 1 89 ? -2.619 -7.908 15.122 1.00 96.00 89 ALA A CA 1
ATOM 654 C C . ALA A 1 89 ? -1.480 -7.874 14.104 1.00 96.00 89 ALA A C 1
ATOM 656 O O . ALA A 1 89 ? -0.748 -6.885 14.027 1.00 96.00 89 ALA A O 1
ATOM 657 N N . LYS A 1 90 ? -1.366 -8.949 13.320 1.00 96.56 90 LYS A N 1
ATOM 658 C CA . LYS A 1 90 ? -0.350 -9.128 12.283 1.00 96.56 90 LYS A CA 1
ATOM 659 C C . LYS A 1 90 ? -1.006 -9.534 10.978 1.00 96.56 90 LYS A C 1
ATOM 661 O O . LYS A 1 90 ? -1.956 -10.315 10.996 1.00 96.56 90 LYS A O 1
ATOM 666 N N . TRP A 1 91 ? -0.490 -9.024 9.872 1.00 96.50 91 TRP A N 1
ATOM 667 C CA . TRP A 1 91 ? -0.914 -9.437 8.542 1.00 96.50 91 TRP A CA 1
ATOM 668 C C . TRP A 1 91 ? 0.209 -9.230 7.533 1.00 96.50 91 TRP A C 1
ATOM 670 O O . TRP A 1 91 ? 1.111 -8.414 7.741 1.00 96.50 91 TRP A O 1
ATOM 680 N N . GLU A 1 92 ? 0.121 -9.978 6.441 1.00 95.56 92 GLU A N 1
ATOM 681 C CA . GLU A 1 92 ? 1.027 -9.894 5.305 1.00 95.56 92 GLU A CA 1
ATOM 682 C C . GLU A 1 92 ? 0.220 -9.641 4.030 1.00 95.56 92 GLU A C 1
ATOM 684 O O . GLU A 1 92 ? -0.913 -10.118 3.883 1.00 95.56 92 GLU A O 1
ATOM 689 N N . TYR A 1 93 ? 0.814 -8.895 3.106 1.00 94.62 93 TYR A N 1
ATOM 690 C CA . TYR A 1 93 ? 0.381 -8.865 1.717 1.00 94.62 93 TYR A CA 1
ATOM 691 C C . TYR A 1 93 ? 1.573 -8.747 0.773 1.00 94.62 93 TYR A C 1
ATOM 693 O O . TYR A 1 93 ? 2.647 -8.284 1.157 1.00 94.62 93 TYR A O 1
ATOM 701 N N . SER A 1 94 ? 1.357 -9.136 -0.480 1.00 95.62 94 SER A N 1
ATOM 702 C CA . SER A 1 94 ? 2.343 -9.020 -1.549 1.00 95.62 94 SER A CA 1
ATOM 703 C C . SER A 1 94 ? 1.737 -8.350 -2.776 1.00 95.62 94 SER A C 1
ATOM 705 O O . SER A 1 94 ? 0.582 -8.607 -3.133 1.00 95.62 94 SER A O 1
ATOM 707 N N . ILE A 1 95 ? 2.522 -7.486 -3.416 1.00 95.25 95 ILE A N 1
ATOM 708 C CA . ILE A 1 95 ? 2.175 -6.803 -4.660 1.00 95.25 95 ILE A CA 1
ATOM 709 C C . ILE A 1 95 ? 3.280 -7.069 -5.671 1.00 95.25 95 ILE A C 1
ATOM 711 O O . ILE A 1 95 ? 4.439 -6.774 -5.399 1.00 95.25 95 ILE A O 1
ATOM 715 N N . VAL A 1 96 ? 2.917 -7.562 -6.851 1.00 96.06 96 VAL A N 1
ATOM 716 C CA . VAL A 1 96 ? 3.824 -7.613 -7.999 1.00 96.06 96 VAL A CA 1
ATOM 717 C C . VAL A 1 96 ? 3.460 -6.479 -8.938 1.00 96.06 96 VAL A C 1
ATOM 719 O O . VAL A 1 96 ? 2.299 -6.349 -9.335 1.00 96.06 96 VAL A O 1
ATOM 722 N N . THR A 1 97 ? 4.446 -5.667 -9.295 1.00 95.75 97 THR A N 1
ATOM 723 C CA . THR A 1 97 ? 4.274 -4.527 -10.200 1.00 95.75 97 THR A CA 1
ATOM 724 C C . THR A 1 97 ? 5.195 -4.648 -11.401 1.00 95.75 97 THR A C 1
ATOM 726 O O . THR A 1 97 ? 6.267 -5.225 -11.284 1.00 95.75 97 THR A O 1
ATOM 729 N N . HIS A 1 98 ? 4.768 -4.101 -12.536 1.00 96.00 98 HIS A N 1
ATOM 730 C CA . HIS A 1 98 ? 5.610 -3.788 -13.690 1.00 96.00 98 HIS A CA 1
ATOM 731 C C . HIS A 1 98 ? 5.855 -2.286 -13.695 1.00 96.00 98 HIS A C 1
ATOM 733 O O . HIS A 1 98 ? 4.887 -1.526 -13.603 1.00 96.00 98 HIS A O 1
ATOM 739 N N . LYS A 1 99 ? 7.111 -1.864 -13.821 1.00 94.19 99 LYS A N 1
ATOM 740 C CA . LYS A 1 99 ? 7.525 -0.464 -13.875 1.00 94.19 99 LYS A CA 1
ATOM 741 C C . LYS A 1 99 ? 8.394 -0.213 -15.105 1.00 94.19 99 LYS A C 1
ATOM 743 O O . LYS A 1 99 ? 9.426 -0.854 -15.280 1.00 94.19 99 LYS A O 1
ATOM 748 N N . ASP A 1 100 ? 7.993 0.762 -15.908 1.00 93.06 100 ASP A N 1
ATOM 749 C CA . ASP A 1 100 ? 8.790 1.290 -17.008 1.00 93.06 100 ASP A CA 1
ATOM 750 C C . ASP A 1 100 ? 9.751 2.362 -16.479 1.00 93.06 100 ASP A C 1
ATOM 752 O O . ASP A 1 100 ? 9.379 3.243 -15.700 1.00 93.06 100 ASP A O 1
ATOM 756 N N . LEU A 1 101 ? 10.998 2.275 -16.919 1.00 88.81 101 LEU A N 1
ATOM 757 C CA . LEU A 1 101 ? 12.102 3.180 -16.630 1.00 88.81 101 LEU A CA 1
ATOM 758 C C . LEU A 1 101 ? 12.607 3.772 -17.951 1.00 88.81 101 LEU A C 1
ATOM 760 O O . LEU A 1 101 ? 12.346 3.240 -19.030 1.00 88.81 101 LEU A O 1
ATOM 764 N N . ASP A 1 102 ? 13.392 4.843 -17.884 1.00 86.44 102 ASP A N 1
ATOM 765 C CA . ASP A 1 102 ? 14.046 5.373 -19.089 1.00 86.44 102 ASP A CA 1
ATOM 766 C C . ASP A 1 102 ? 15.049 4.371 -19.685 1.00 86.44 102 ASP A C 1
ATOM 768 O O . ASP A 1 102 ? 15.253 4.342 -20.896 1.00 86.44 102 ASP A O 1
ATOM 772 N N . SER A 1 103 ? 15.637 3.519 -18.839 1.00 85.81 103 SER A N 1
ATOM 773 C CA . SER A 1 103 ? 16.600 2.473 -19.200 1.00 85.81 103 SER A CA 1
ATOM 774 C C . SER A 1 103 ? 15.964 1.092 -19.416 1.00 85.81 103 SER A C 1
ATOM 776 O O . SER A 1 103 ? 16.655 0.085 -19.300 1.00 85.81 103 SER A O 1
ATOM 778 N N . GLY A 1 104 ? 14.646 1.007 -19.628 1.00 91.25 104 GLY A N 1
ATOM 779 C CA . GLY A 1 104 ? 13.948 -0.260 -19.868 1.00 91.25 104 GLY A CA 1
ATOM 780 C C . GLY A 1 104 ? 12.804 -0.515 -18.890 1.00 91.25 104 GLY A C 1
ATOM 781 O O . GLY A 1 104 ? 11.985 0.366 -18.662 1.00 91.25 104 GLY A O 1
ATOM 782 N N . TRP A 1 105 ? 12.685 -1.721 -18.340 1.00 93.94 105 TRP A N 1
ATOM 783 C CA . TRP A 1 105 ? 11.591 -2.070 -17.428 1.00 93.94 105 TRP A CA 1
ATOM 784 C C . TRP A 1 105 ? 12.022 -3.069 -16.357 1.00 93.94 105 TRP A C 1
ATOM 786 O O . TRP A 1 105 ? 12.961 -3.844 -16.548 1.00 93.94 105 TRP A O 1
ATOM 796 N N . VAL A 1 106 ? 11.297 -3.066 -15.240 1.00 94.75 106 VAL A N 1
ATOM 797 C CA . VAL A 1 106 ? 11.477 -4.001 -14.127 1.00 94.75 106 VAL A CA 1
ATOM 798 C C . VAL A 1 106 ? 10.126 -4.497 -13.624 1.00 94.75 106 VAL A C 1
ATOM 800 O O . VAL A 1 106 ? 9.153 -3.744 -13.566 1.00 94.75 106 VAL A O 1
ATOM 803 N N . GLU A 1 107 ? 10.055 -5.770 -13.255 1.00 95.62 107 GLU A N 1
ATOM 804 C CA . GLU A 1 107 ? 8.976 -6.297 -12.432 1.00 95.62 107 GLU A CA 1
ATOM 805 C C . GLU A 1 107 ? 9.492 -6.636 -11.044 1.00 95.62 107 GLU A C 1
ATOM 807 O O . GLU A 1 107 ? 10.448 -7.402 -10.904 1.00 95.62 107 GLU A O 1
ATOM 812 N N . SER A 1 108 ? 8.808 -6.123 -10.028 1.00 95.06 108 SER A N 1
ATOM 813 C CA . SER A 1 108 ? 9.220 -6.250 -8.633 1.00 95.06 108 SER A CA 1
ATOM 814 C C . SER A 1 108 ? 8.075 -6.784 -7.787 1.00 95.06 108 SER A C 1
ATOM 816 O O . SER A 1 108 ? 6.924 -6.361 -7.934 1.00 95.06 108 SER A O 1
ATOM 818 N N . GLU A 1 109 ? 8.397 -7.689 -6.870 1.00 95.31 109 GLU A N 1
ATOM 819 C CA . GLU A 1 109 ? 7.529 -8.092 -5.773 1.00 95.31 109 GLU A CA 1
ATOM 820 C C . GLU A 1 109 ? 7.852 -7.239 -4.544 1.00 95.31 109 GLU A C 1
ATOM 822 O O . GLU A 1 109 ? 8.984 -7.215 -4.073 1.00 95.31 109 GLU A O 1
ATOM 827 N N . THR A 1 110 ? 6.849 -6.556 -4.001 1.00 93.31 110 THR A N 1
ATOM 828 C CA . THR A 1 110 ? 6.906 -5.953 -2.668 1.00 93.31 110 THR A CA 1
ATOM 829 C C . THR A 1 110 ? 6.093 -6.803 -1.707 1.00 93.31 110 THR A C 1
ATOM 831 O O . THR A 1 110 ? 4.863 -6.829 -1.798 1.00 93.31 110 THR A O 1
ATOM 834 N N . ARG A 1 111 ? 6.762 -7.458 -0.759 1.00 95.62 111 ARG A N 1
ATOM 835 C CA . ARG A 1 111 ? 6.120 -8.125 0.377 1.00 95.62 111 ARG A CA 1
ATOM 836 C C . ARG A 1 111 ? 6.133 -7.207 1.577 1.00 95.62 111 ARG A C 1
ATOM 838 O O . ARG A 1 111 ? 7.167 -6.645 1.925 1.00 95.62 111 ARG A O 1
ATOM 845 N N . ARG A 1 112 ? 4.983 -7.067 2.226 1.00 94.75 112 ARG A N 1
ATOM 846 C CA . ARG A 1 112 ? 4.835 -6.225 3.406 1.00 94.75 112 ARG A CA 1
ATOM 847 C C . ARG A 1 112 ? 4.282 -7.021 4.570 1.00 94.75 112 ARG A C 1
ATOM 849 O O . ARG A 1 112 ? 3.175 -7.545 4.496 1.00 94.75 112 ARG A O 1
ATOM 856 N N . ASN A 1 113 ? 5.037 -7.022 5.661 1.00 95.94 113 ASN A N 1
ATOM 857 C CA . ASN A 1 113 ? 4.679 -7.650 6.924 1.00 95.94 113 ASN A CA 1
ATOM 858 C C . ASN A 1 113 ? 4.397 -6.578 7.971 1.00 95.94 113 ASN A C 1
ATOM 860 O O . ASN A 1 113 ? 5.318 -5.880 8.386 1.00 95.94 113 ASN A O 1
ATOM 864 N N . CYS A 1 114 ? 3.144 -6.448 8.407 1.00 96.50 114 CYS A N 1
ATOM 865 C CA . CYS A 1 114 ? 2.714 -5.395 9.324 1.00 96.50 114 CYS A CA 1
ATOM 866 C C . CYS A 1 114 ? 2.262 -5.944 10.679 1.00 96.50 114 CYS A C 1
ATOM 868 O O . CYS A 1 114 ? 1.693 -7.033 10.778 1.00 96.50 114 CYS A O 1
ATOM 870 N N . THR A 1 115 ? 2.485 -5.161 11.734 1.00 97.12 115 THR A N 1
ATOM 871 C CA . THR A 1 115 ? 2.014 -5.423 13.098 1.00 97.12 115 THR A CA 1
ATOM 872 C C . THR A 1 115 ? 1.471 -4.143 13.729 1.00 97.12 115 THR A C 1
ATOM 874 O O . THR A 1 115 ? 2.149 -3.118 13.723 1.00 97.12 115 THR A O 1
ATOM 877 N N . VAL A 1 116 ? 0.285 -4.188 14.345 1.00 96.69 116 VAL A N 1
ATOM 878 C CA . VAL A 1 116 ? -0.173 -3.093 15.220 1.00 96.69 116 VAL A CA 1
ATOM 879 C C . VAL A 1 116 ? 0.640 -3.140 16.516 1.00 96.69 116 VAL A C 1
ATOM 881 O O . VAL A 1 116 ? 0.363 -3.948 17.403 1.00 96.69 116 VAL A O 1
ATOM 884 N N . ALA A 1 117 ? 1.661 -2.295 16.622 1.00 95.50 117 ALA A N 1
ATOM 885 C CA . ALA A 1 117 ? 2.638 -2.329 17.706 1.00 95.50 117 ALA A CA 1
ATOM 886 C C . ALA A 1 117 ? 2.092 -1.767 19.029 1.00 95.50 117 ALA A C 1
ATOM 888 O O . ALA A 1 117 ? 2.481 -2.219 20.104 1.00 95.50 117 ALA A O 1
ATOM 889 N N . GLY A 1 118 ? 1.181 -0.794 18.969 1.00 94.88 118 GLY A N 1
ATOM 890 C CA . GLY A 1 118 ? 0.641 -0.142 20.160 1.00 94.88 118 GLY A CA 1
ATOM 891 C C . GLY A 1 118 ? -0.076 1.161 19.838 1.00 94.88 118 GLY A C 1
ATOM 892 O O . GLY A 1 118 ? -0.475 1.394 18.698 1.00 94.88 118 GLY A O 1
ATOM 893 N N . THR A 1 119 ? -0.223 2.022 20.839 1.00 94.56 119 THR A N 1
ATOM 894 C CA . THR A 1 119 ? -0.710 3.396 20.671 1.00 94.56 119 THR A CA 1
ATOM 895 C C . THR A 1 119 ? 0.448 4.393 20.698 1.00 94.56 119 THR A C 1
ATOM 897 O O . THR A 1 119 ? 1.515 4.139 21.257 1.00 94.56 119 THR A O 1
ATOM 900 N N . SER A 1 120 ? 0.273 5.536 20.047 1.00 93.50 120 SER A N 1
ATOM 901 C CA . SER A 1 120 ? 1.216 6.653 20.057 1.00 93.50 120 SER A CA 1
ATOM 902 C C . SER A 1 120 ? 0.453 7.963 19.909 1.00 93.50 120 SER A C 1
ATOM 904 O O . SER A 1 120 ? -0.500 8.037 19.137 1.00 93.50 120 SER A O 1
ATOM 906 N N . SER A 1 121 ? 0.885 8.995 20.632 1.00 92.19 121 SER A N 1
ATOM 907 C CA . SER A 1 121 ? 0.347 10.343 20.459 1.00 92.19 121 SER A CA 1
ATOM 908 C C . SER A 1 121 ? 1.032 11.009 19.269 1.00 92.19 121 SER A C 1
ATOM 910 O O . SER A 1 121 ? 2.263 11.062 19.213 1.00 92.19 121 SER A O 1
ATOM 912 N N . VAL A 1 122 ? 0.249 11.488 18.304 1.00 88.62 122 VAL A N 1
ATOM 913 C CA . VAL A 1 122 ? 0.748 12.127 17.079 1.00 88.62 122 VAL A CA 1
ATOM 914 C C . VAL A 1 122 ? 0.070 13.467 16.858 1.00 88.62 122 VAL A C 1
ATOM 916 O O . VAL A 1 122 ? -1.107 13.637 17.173 1.00 88.62 122 VAL A O 1
ATOM 919 N N . GLN A 1 123 ? 0.805 14.430 16.305 1.00 86.12 123 GLN A N 1
ATOM 920 C CA . GLN A 1 123 ? 0.232 15.719 15.947 1.00 86.12 123 GLN A CA 1
ATOM 921 C C . GLN A 1 123 ? -0.505 15.606 14.604 1.00 86.12 123 GLN A C 1
ATOM 923 O O . GLN A 1 123 ? 0.095 15.282 13.583 1.00 86.12 123 GLN A O 1
ATOM 928 N N . TYR A 1 124 ? -1.802 15.899 14.595 1.00 83.44 124 TYR A N 1
ATOM 929 C CA . TYR A 1 124 ? -2.650 15.929 13.409 1.00 83.44 124 TYR A CA 1
ATOM 930 C C . TYR A 1 124 ? -3.492 17.208 13.418 1.00 83.44 124 TYR A C 1
ATOM 932 O O . TYR A 1 124 ? -4.197 17.489 14.384 1.00 83.44 124 TYR A O 1
ATOM 940 N N . GLN A 1 125 ? -3.390 18.015 12.355 1.00 82.44 125 GLN A N 1
ATOM 941 C CA . GLN A 1 125 ? -4.115 19.292 12.212 1.00 82.44 125 GLN A CA 1
ATOM 942 C C . GLN A 1 125 ? -3.976 20.233 13.429 1.00 82.44 125 GLN A C 1
ATOM 944 O O . GLN A 1 125 ? -4.928 20.883 13.852 1.00 82.44 125 GLN A O 1
ATOM 949 N N . GLY A 1 126 ? -2.771 20.306 14.003 1.00 83.75 126 GLY A N 1
ATOM 950 C CA . GLY A 1 126 ? -2.465 21.185 15.136 1.00 83.75 126 GLY A CA 1
ATOM 951 C C . GLY A 1 126 ? -2.874 20.646 16.511 1.00 83.75 126 GLY A C 1
ATOM 952 O O . GLY A 1 126 ? -2.627 21.321 17.506 1.00 83.75 126 GLY A O 1
ATOM 953 N N . GLN A 1 127 ? -3.439 19.439 16.597 1.00 86.81 127 GLN A N 1
ATOM 954 C CA . GLN A 1 127 ? -3.807 18.789 17.858 1.00 86.81 127 GLN A CA 1
ATOM 955 C C . GLN A 1 127 ? -3.075 17.460 18.031 1.00 86.81 127 GLN A C 1
ATOM 957 O O . GLN A 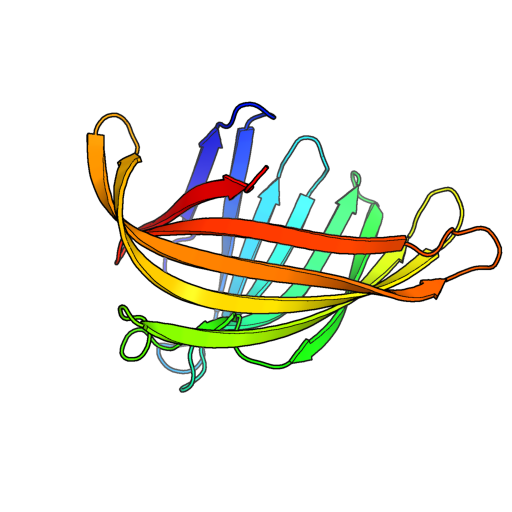1 127 ? -2.748 16.798 17.050 1.00 86.81 127 GLN A O 1
ATOM 962 N N . PHE A 1 128 ? -2.822 17.059 19.276 1.00 89.94 128 PHE A N 1
ATOM 963 C CA . PHE A 1 128 ? -2.338 15.713 19.574 1.00 89.94 128 PHE A CA 1
ATOM 964 C C . PHE A 1 128 ? -3.517 14.745 19.649 1.00 89.94 128 PHE A C 1
ATOM 966 O O . PHE A 1 128 ? -4.492 15.007 20.351 1.00 89.94 128 PHE A O 1
ATOM 973 N N . VAL A 1 129 ? -3.417 13.634 18.922 1.00 89.94 129 VAL A N 1
ATOM 974 C CA . VAL A 1 129 ? -4.419 12.565 18.888 1.00 89.94 129 VAL A CA 1
ATOM 975 C C . VAL A 1 129 ? -3.763 11.222 19.192 1.00 89.94 129 VAL A C 1
ATOM 977 O O . VAL A 1 129 ? -2.617 10.985 18.802 1.00 89.94 129 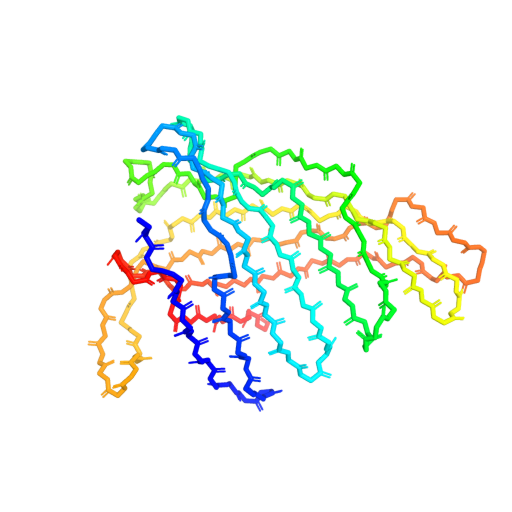VAL A O 1
ATOM 980 N N . ASP A 1 130 ? -4.493 10.334 19.864 1.00 93.25 130 ASP A N 1
ATOM 981 C CA . ASP A 1 130 ? -4.055 8.956 20.072 1.00 93.25 130 ASP A CA 1
ATOM 982 C C . ASP A 1 130 ? -4.287 8.144 18.796 1.00 93.25 130 ASP A C 1
ATOM 984 O O . ASP A 1 130 ? -5.416 7.996 18.321 1.00 93.25 130 ASP A O 1
ATOM 988 N N . ALA A 1 131 ? -3.206 7.611 18.236 1.00 93.44 131 ALA A N 1
ATOM 989 C CA . ALA A 1 131 ? -3.221 6.785 17.040 1.00 93.44 131 ALA A CA 1
ATOM 990 C C . ALA A 1 131 ? -2.682 5.385 17.339 1.00 93.44 131 ALA A C 1
ATOM 992 O O . ALA A 1 131 ? -1.780 5.206 18.158 1.00 93.44 131 ALA A O 1
ATOM 993 N N . LEU A 1 132 ? -3.192 4.381 16.629 1.00 94.44 132 LEU A N 1
ATOM 994 C CA . LEU A 1 132 ? -2.548 3.077 16.553 1.00 94.44 132 LEU A CA 1
ATOM 995 C C . LEU A 1 132 ? -1.275 3.208 15.721 1.00 94.44 132 LEU A C 1
ATOM 997 O O . LEU A 1 132 ? -1.325 3.615 14.561 1.00 94.44 132 LEU A O 1
ATOM 1001 N N . ARG A 1 133 ? -0.139 2.844 16.308 1.00 95.31 133 ARG A N 1
ATOM 1002 C CA . ARG A 1 133 ? 1.123 2.688 15.594 1.00 95.31 133 ARG A CA 1
ATOM 1003 C C . ARG A 1 133 ? 1.143 1.309 14.951 1.00 95.31 133 ARG A C 1
ATOM 1005 O O . ARG A 1 133 ? 1.040 0.297 15.646 1.00 95.31 133 ARG A O 1
ATOM 1012 N N . VAL A 1 134 ? 1.310 1.278 13.639 1.00 95.62 134 VAL A N 1
ATOM 1013 C CA . VAL A 1 134 ? 1.566 0.058 12.880 1.00 95.62 134 VAL A CA 1
ATOM 1014 C C . VAL A 1 134 ? 2.996 0.095 12.390 1.00 95.62 134 VAL A C 1
ATOM 1016 O O . VAL A 1 134 ? 3.379 1.063 11.744 1.00 95.62 134 VAL A O 1
ATOM 1019 N N . ASP A 1 135 ? 3.749 -0.955 12.681 1.00 95.56 135 ASP A N 1
ATOM 1020 C CA . ASP A 1 135 ? 5.098 -1.159 12.169 1.00 95.56 135 ASP A CA 1
ATOM 1021 C C . ASP A 1 135 ? 5.047 -2.165 11.029 1.00 95.56 135 ASP A C 1
ATOM 1023 O O . ASP A 1 135 ? 4.418 -3.218 11.164 1.00 95.56 135 ASP A O 1
ATOM 1027 N N . CYS A 1 136 ? 5.698 -1.846 9.917 1.00 94.62 136 CYS A N 1
ATOM 1028 C CA . CYS A 1 136 ? 5.771 -2.702 8.750 1.00 94.62 136 CYS A CA 1
ATOM 1029 C C . CYS A 1 136 ? 7.217 -2.881 8.293 1.00 94.62 136 CYS A C 1
ATOM 1031 O O . CYS A 1 136 ? 8.016 -1.944 8.308 1.00 94.62 136 CYS A O 1
ATOM 1033 N N . VAL A 1 137 ? 7.517 -4.099 7.856 1.00 95.00 137 VAL A N 1
ATOM 1034 C CA . VAL A 1 137 ? 8.734 -4.442 7.124 1.00 95.00 137 VAL A CA 1
ATOM 1035 C C . VAL A 1 137 ? 8.352 -4.589 5.659 1.00 95.00 137 VAL A C 1
ATOM 1037 O O . VAL A 1 137 ? 7.457 -5.389 5.360 1.00 95.00 137 VAL A O 1
ATOM 1040 N N . ASN A 1 138 ? 9.010 -3.851 4.768 1.00 92.00 138 ASN A N 1
ATOM 1041 C CA . ASN A 1 138 ? 8.921 -4.097 3.332 1.00 92.00 138 ASN A CA 1
ATOM 1042 C C . ASN A 1 138 ? 10.149 -4.847 2.869 1.00 92.00 138 ASN A C 1
ATOM 1044 O O . ASN A 1 138 ? 11.276 -4.461 3.160 1.00 92.00 138 ASN A O 1
ATOM 1048 N N . GLU A 1 139 ? 9.906 -5.882 2.089 1.00 94.38 139 GLU A N 1
ATOM 1049 C CA . GLU A 1 139 ? 10.901 -6.549 1.276 1.00 94.38 139 GLU A CA 1
ATOM 1050 C C . GLU A 1 139 ? 10.544 -6.276 -0.179 1.00 94.38 139 GLU A C 1
ATOM 1052 O O . GLU A 1 139 ? 9.459 -6.651 -0.630 1.00 94.38 139 GLU A O 1
ATOM 1057 N N . VAL A 1 140 ? 11.438 -5.606 -0.899 1.00 92.75 140 VAL A N 1
ATOM 1058 C CA . VAL A 1 140 ? 11.312 -5.402 -2.341 1.00 92.75 140 VAL A CA 1
ATOM 1059 C C . VAL A 1 140 ? 12.327 -6.283 -3.038 1.00 92.75 140 VAL A C 1
ATOM 1061 O O . VAL A 1 140 ? 13.520 -6.239 -2.732 1.00 92.75 140 VAL A O 1
ATOM 1064 N N . LYS A 1 141 ? 11.825 -7.097 -3.963 1.00 93.56 141 LYS A N 1
ATOM 1065 C CA . LYS A 1 141 ? 12.614 -8.029 -4.747 1.00 93.56 141 LYS A CA 1
ATOM 1066 C C . LYS A 1 141 ? 12.280 -7.899 -6.221 1.00 93.56 141 LYS A C 1
ATOM 1068 O O . LYS A 1 141 ? 11.143 -8.164 -6.616 1.00 93.56 141 LYS A O 1
ATOM 1073 N N . ASP A 1 142 ? 13.281 -7.613 -7.037 1.00 92.44 142 ASP A N 1
ATOM 1074 C CA . ASP A 1 142 ? 13.105 -7.652 -8.482 1.00 92.44 142 ASP A CA 1
ATOM 1075 C C . ASP A 1 142 ? 13.041 -9.100 -8.986 1.00 92.44 142 ASP A C 1
ATOM 1077 O O . ASP A 1 142 ? 13.863 -9.962 -8.655 1.00 92.44 142 ASP A O 1
ATOM 1081 N N . LEU A 1 143 ? 12.005 -9.385 -9.770 1.00 92.56 143 LEU A N 1
ATOM 1082 C CA . LEU A 1 143 ? 11.701 -10.706 -10.314 1.00 92.56 143 LEU A CA 1
ATOM 1083 C C . LEU A 1 143 ? 12.308 -10.890 -11.703 1.00 92.56 143 LEU A C 1
ATOM 1085 O O . LEU A 1 143 ? 12.804 -11.969 -12.031 1.00 92.56 143 LEU A O 1
ATOM 1089 N N . LYS A 1 144 ? 12.216 -9.846 -12.527 1.00 92.38 144 LYS A N 1
ATOM 1090 C CA . LYS A 1 144 ? 12.705 -9.808 -13.905 1.00 92.38 144 LYS A CA 1
ATOM 1091 C C . LYS A 1 144 ? 12.872 -8.362 -14.345 1.00 92.38 144 LYS A C 1
ATOM 1093 O O . LYS A 1 144 ? 12.134 -7.492 -13.898 1.00 92.38 144 LYS A O 1
ATOM 1098 N N . ALA A 1 145 ? 13.816 -8.124 -15.240 1.00 92.38 145 ALA A N 1
ATOM 1099 C CA . ALA A 1 145 ? 14.063 -6.816 -15.819 1.00 92.38 145 ALA A CA 1
ATOM 1100 C C . ALA A 1 145 ? 14.515 -6.968 -17.273 1.00 92.38 145 ALA A C 1
ATOM 1102 O O . ALA A 1 145 ? 14.921 -8.056 -17.691 1.00 92.38 145 ALA A O 1
ATOM 1103 N N . SER A 1 146 ? 14.437 -5.886 -18.042 1.00 90.44 146 SER A N 1
ATOM 1104 C CA . SER A 1 146 ? 15.137 -5.781 -19.325 1.00 90.44 146 SER A CA 1
ATOM 1105 C C . SER A 1 146 ? 16.655 -5.794 -19.132 1.00 90.44 146 SER A C 1
ATOM 1107 O O . SER A 1 146 ? 17.138 -5.369 -18.087 1.00 90.44 146 SER A O 1
ATOM 1109 N N . ASP A 1 147 ? 17.405 -6.165 -20.172 1.00 83.62 147 ASP A N 1
ATOM 1110 C CA . ASP A 1 147 ? 18.878 -6.252 -20.144 1.00 83.62 147 ASP A CA 1
ATOM 1111 C C . ASP A 1 147 ? 19.583 -4.954 -19.695 1.00 83.62 147 ASP A C 1
ATOM 1113 O O . ASP A 1 147 ? 20.698 -4.989 -19.180 1.00 83.62 147 ASP A O 1
ATOM 1117 N N . GLU A 1 148 ? 18.931 -3.808 -19.884 1.00 78.25 148 GLU A N 1
ATOM 1118 C CA . GLU A 1 148 ? 19.447 -2.470 -19.573 1.00 78.25 148 GLU A CA 1
ATOM 1119 C C . GLU A 1 148 ? 19.070 -1.971 -18.162 1.00 78.25 148 GLU A C 1
ATOM 1121 O O . GLU A 1 148 ? 19.580 -0.944 -17.710 1.00 78.25 148 GLU A O 1
ATOM 1126 N N . ALA A 1 149 ? 18.202 -2.692 -17.444 1.00 80.75 149 ALA A N 1
ATOM 1127 C CA . ALA A 1 149 ? 17.725 -2.306 -16.121 1.00 80.75 149 ALA A CA 1
ATOM 1128 C C . ALA A 1 149 ? 18.460 -3.085 -15.018 1.00 80.75 149 ALA A C 1
ATOM 1130 O O . ALA A 1 149 ? 18.603 -4.307 -15.072 1.00 80.75 149 ALA A O 1
ATOM 1131 N N . ALA A 1 150 ? 18.935 -2.363 -14.001 1.00 75.00 150 ALA A N 1
ATOM 1132 C CA . ALA A 1 150 ? 19.566 -2.969 -12.835 1.00 75.00 150 ALA A CA 1
ATOM 1133 C C . ALA A 1 150 ? 18.507 -3.584 -11.913 1.00 75.00 150 ALA A C 1
ATOM 1135 O O . ALA A 1 150 ? 17.463 -2.979 -11.680 1.00 75.00 150 ALA A O 1
ATOM 1136 N N . LEU A 1 151 ? 18.809 -4.771 -11.381 1.00 77.94 151 LEU A N 1
ATOM 1137 C CA . LEU A 1 151 ? 18.001 -5.398 -10.342 1.00 77.94 151 LEU A CA 1
ATOM 1138 C C . LEU A 1 151 ? 18.427 -4.861 -8.977 1.00 77.94 151 LEU A C 1
ATOM 1140 O O . LEU A 1 151 ? 19.600 -4.953 -8.604 1.00 77.94 151 LEU A O 1
ATOM 1144 N N . GLU A 1 152 ? 17.465 -4.378 -8.210 1.00 78.94 152 GLU A N 1
ATOM 1145 C CA . GLU A 1 152 ? 17.635 -3.943 -6.837 1.00 78.94 152 GLU A CA 1
ATOM 1146 C C . GLU A 1 152 ? 16.808 -4.822 -5.898 1.00 78.94 152 GLU A C 1
ATOM 1148 O O . GLU A 1 152 ? 15.669 -5.200 -6.163 1.00 78.94 152 GLU A O 1
ATOM 1153 N N . ASN A 1 153 ? 17.411 -5.165 -4.761 1.00 87.00 153 ASN A N 1
ATOM 1154 C CA . ASN A 1 153 ? 16.700 -5.778 -3.651 1.00 87.00 153 ASN A CA 1
ATOM 1155 C C . ASN A 1 153 ? 16.988 -4.941 -2.421 1.00 87.00 153 ASN A C 1
ATOM 1157 O O . ASN A 1 153 ? 18.154 -4.698 -2.097 1.00 87.00 153 ASN A O 1
ATOM 1161 N N . TYR A 1 154 ? 15.942 -4.520 -1.729 1.00 86.62 154 TYR A N 1
ATOM 1162 C CA . TYR A 1 154 ? 16.106 -3.751 -0.511 1.00 86.62 154 TYR A CA 1
ATOM 1163 C C . TYR A 1 154 ? 15.035 -4.098 0.507 1.00 86.62 154 TYR A C 1
ATOM 1165 O O . TYR A 1 154 ? 13.960 -4.615 0.194 1.00 86.62 154 TYR A O 1
ATOM 1173 N N . TYR A 1 155 ? 15.372 -3.792 1.752 1.00 88.06 155 TYR A N 1
ATOM 1174 C CA . TYR A 1 155 ? 14.468 -3.891 2.877 1.00 88.06 155 TYR A CA 1
ATOM 1175 C C . TYR A 1 155 ? 14.278 -2.499 3.446 1.00 88.06 155 TYR A C 1
ATOM 1177 O O . TYR A 1 155 ? 15.255 -1.779 3.654 1.00 88.06 155 TYR A O 1
ATOM 1185 N N . ASP A 1 156 ? 13.030 -2.134 3.703 1.00 87.62 156 ASP A N 1
ATOM 1186 C CA . ASP A 1 156 ? 12.711 -0.920 4.435 1.00 87.62 156 ASP A CA 1
ATOM 1187 C C . ASP A 1 156 ? 11.876 -1.253 5.675 1.00 87.62 156 ASP A C 1
ATOM 1189 O O . ASP A 1 156 ? 11.174 -2.267 5.762 1.00 87.62 156 ASP A O 1
ATOM 1193 N N . LEU A 1 157 ? 12.012 -0.392 6.672 1.00 90.25 157 LEU A N 1
ATOM 1194 C CA . LEU A 1 157 ? 11.234 -0.422 7.892 1.00 90.25 157 LEU A CA 1
ATOM 1195 C C . LEU A 1 157 ? 10.504 0.904 7.969 1.00 90.25 157 LEU A C 1
ATOM 1197 O O . LEU A 1 157 ? 11.113 1.975 7.912 1.00 90.25 157 LEU A O 1
ATOM 1201 N N . TYR A 1 158 ? 9.188 0.848 8.109 1.00 89.31 158 TYR A N 1
ATOM 1202 C CA . TYR A 1 158 ? 8.415 2.058 8.303 1.00 89.31 158 TYR A CA 1
ATOM 1203 C C . TYR A 1 158 ? 7.232 1.812 9.226 1.00 89.31 158 TYR A C 1
ATOM 1205 O O . TYR A 1 158 ? 6.648 0.730 9.287 1.00 89.31 158 TYR A O 1
ATOM 1213 N N . SER A 1 159 ? 6.857 2.861 9.940 1.00 92.12 159 SER A N 1
ATOM 1214 C CA . SER A 1 159 ? 5.655 2.912 10.747 1.00 92.12 159 SER A CA 1
ATOM 1215 C C . SER A 1 159 ? 4.629 3.830 10.098 1.00 92.12 159 SER A C 1
ATOM 1217 O O . SER A 1 159 ? 4.973 4.870 9.531 1.00 92.12 159 SER A O 1
ATOM 1219 N N . PHE A 1 160 ? 3.350 3.509 10.251 1.00 91.50 160 PHE A N 1
ATOM 1220 C CA . PHE A 1 160 ? 2.267 4.456 10.012 1.00 91.50 160 PHE A CA 1
ATOM 1221 C C . PHE A 1 160 ? 1.343 4.550 11.221 1.00 91.50 160 PHE A C 1
ATOM 1223 O O . PHE A 1 160 ? 1.220 3.621 12.019 1.00 91.50 160 PHE A O 1
ATOM 1230 N N . PHE A 1 161 ? 0.691 5.700 11.359 1.00 91.88 161 PHE A N 1
ATOM 1231 C CA . PHE A 1 161 ? -0.164 6.017 12.496 1.00 91.88 161 PHE A CA 1
ATOM 1232 C C . PHE A 1 161 ? -1.610 6.114 12.033 1.00 91.88 161 PHE A C 1
ATOM 1234 O O . PHE A 1 161 ? -1.927 6.910 11.150 1.00 91.88 161 PHE A O 1
ATOM 1241 N N . TYR A 1 162 ? -2.483 5.294 12.609 1.00 90.44 162 TYR A N 1
ATOM 1242 C CA . TYR A 1 162 ? -3.879 5.165 12.212 1.00 90.44 162 TYR A CA 1
ATOM 1243 C C . TYR A 1 162 ? -4.819 5.653 13.315 1.00 90.44 162 TYR A C 1
ATOM 1245 O O . TYR A 1 162 ? -4.744 5.195 14.453 1.00 90.44 162 TYR A O 1
ATOM 1253 N N . VAL A 1 163 ? -5.754 6.533 12.962 1.00 87.56 163 VAL A N 1
ATOM 1254 C CA . VAL A 1 163 ? -6.828 6.993 13.850 1.00 87.56 163 VAL A CA 1
ATOM 1255 C C . VAL A 1 163 ? -8.159 6.461 13.331 1.00 87.56 163 VAL A C 1
ATOM 1257 O O . VAL A 1 163 ? -8.514 6.664 12.167 1.00 87.56 163 VAL A O 1
ATOM 1260 N N . TYR A 1 164 ? -8.912 5.776 14.193 1.00 81.31 164 TYR A N 1
ATOM 1261 C CA . TYR A 1 164 ? -10.204 5.200 13.822 1.00 81.31 164 TYR A CA 1
ATOM 1262 C C . TYR A 1 164 ? -11.176 6.275 13.314 1.00 81.31 164 TYR A C 1
ATOM 1264 O O . TYR A 1 164 ? -11.282 7.355 13.888 1.00 81.31 164 TYR A O 1
ATOM 1272 N N . GLY A 1 165 ? -11.867 5.992 12.207 1.00 77.12 165 GLY A N 1
ATOM 1273 C CA . GLY A 1 165 ? -12.780 6.938 11.552 1.00 77.12 165 GLY A CA 1
ATOM 1274 C C . GLY A 1 165 ? -12.102 8.066 10.760 1.00 77.12 165 GLY A C 1
ATOM 1275 O O . GLY A 1 165 ? -12.784 8.760 10.012 1.00 77.12 165 GLY A O 1
ATOM 1276 N N . VAL A 1 166 ? -10.778 8.226 10.871 1.00 80.00 166 VAL A N 1
ATOM 1277 C CA . VAL A 1 166 ? -9.991 9.235 10.137 1.00 80.00 166 VAL A CA 1
ATOM 1278 C C . VAL A 1 166 ? -9.071 8.585 9.099 1.00 80.00 166 VAL A C 1
ATOM 1280 O O . VAL A 1 166 ? -8.929 9.099 7.990 1.00 80.00 166 VAL A O 1
ATOM 1283 N N . GLY A 1 167 ? -8.452 7.451 9.431 1.00 80.19 167 GLY A N 1
ATOM 1284 C CA . GLY A 1 167 ? -7.481 6.757 8.587 1.00 80.19 167 GLY A CA 1
ATOM 1285 C C . GLY A 1 167 ? -6.032 7.019 9.001 1.00 80.19 167 GLY A C 1
ATOM 1286 O O . GLY A 1 167 ? -5.746 7.340 10.154 1.00 80.19 167 GLY A O 1
ATOM 1287 N N . ILE A 1 168 ? -5.103 6.874 8.052 1.00 85.56 168 ILE A N 1
ATOM 1288 C CA . ILE A 1 168 ? -3.677 7.133 8.293 1.00 85.56 168 ILE A CA 1
ATOM 1289 C C . ILE A 1 168 ? -3.450 8.641 8.447 1.00 85.56 168 ILE A C 1
ATOM 1291 O O . ILE A 1 168 ? -3.863 9.429 7.589 1.00 85.56 168 ILE A O 1
ATOM 1295 N N . VAL A 1 169 ? -2.801 9.045 9.537 1.00 83.19 169 VAL A N 1
ATOM 1296 C CA . VAL A 1 169 ? -2.535 10.448 9.901 1.00 83.19 169 VAL A CA 1
ATOM 1297 C C . VAL A 1 169 ? -1.053 10.817 9.882 1.00 83.19 169 VAL A C 1
ATOM 1299 O O . VAL A 1 169 ? -0.733 11.995 9.984 1.00 83.19 169 VAL A O 1
ATOM 1302 N N . GLY A 1 170 ? -0.159 9.842 9.715 1.00 80.06 170 GLY A N 1
ATOM 1303 C CA . GLY A 1 170 ? 1.271 10.088 9.584 1.00 80.06 170 GLY A CA 1
ATOM 1304 C C . GLY A 1 170 ? 2.058 8.823 9.265 1.00 80.06 170 GLY A C 1
ATOM 1305 O O . GLY A 1 170 ? 1.556 7.708 9.434 1.00 80.06 170 GLY A O 1
ATOM 1306 N N . TYR A 1 171 ? 3.302 9.025 8.842 1.00 83.44 171 TYR A N 1
ATOM 1307 C CA . TYR A 1 171 ? 4.278 7.981 8.544 1.00 83.44 171 TYR A CA 1
ATOM 1308 C C . TYR A 1 171 ? 5.608 8.324 9.209 1.00 83.44 171 TYR A C 1
ATOM 1310 O O . TYR A 1 171 ? 5.915 9.495 9.435 1.00 8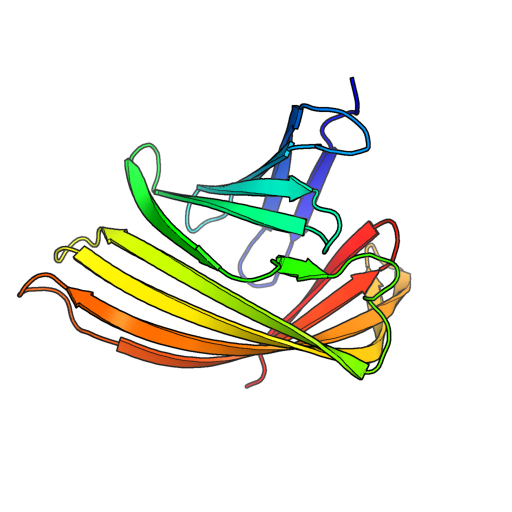3.44 171 TYR A O 1
ATOM 1318 N N . ARG A 1 172 ? 6.402 7.302 9.508 1.00 81.75 172 ARG A N 1
ATOM 1319 C CA . ARG A 1 172 ? 7.786 7.435 9.949 1.00 81.75 172 ARG A CA 1
ATOM 1320 C C . ARG A 1 172 ? 8.598 6.334 9.291 1.00 81.75 172 ARG A C 1
ATOM 1322 O O . ARG A 1 172 ? 8.320 5.167 9.534 1.00 81.75 172 ARG A O 1
ATOM 1329 N N . VAL A 1 173 ? 9.592 6.694 8.493 1.00 73.44 173 VAL A N 1
ATOM 1330 C CA . VAL A 1 173 ? 10.593 5.731 8.023 1.00 73.44 173 VAL A CA 1
ATOM 1331 C C . VAL A 1 173 ? 11.593 5.521 9.160 1.00 73.44 173 VAL A C 1
ATOM 1333 O O . VAL A 1 173 ? 11.955 6.478 9.850 1.00 73.44 173 VAL A O 1
ATOM 1336 N N . SER A 1 174 ? 11.947 4.272 9.444 1.00 63.31 174 SER A N 1
ATOM 1337 C CA . SER A 1 174 ? 13.024 3.959 10.381 1.00 63.31 174 SER A CA 1
ATOM 1338 C C . SER A 1 174 ? 14.355 4.123 9.648 1.00 63.31 174 SER A C 1
ATOM 1340 O O . SER A 1 174 ? 14.555 3.478 8.623 1.00 63.31 174 SER A O 1
ATOM 1342 N N . GLU A 1 175 ? 15.210 5.019 10.150 1.00 47.25 175 GLU A N 1
ATOM 1343 C CA . GLU A 1 175 ? 16.627 5.119 9.756 1.00 47.25 175 GLU A CA 1
ATOM 1344 C C . GLU A 1 175 ? 17.418 3.876 10.180 1.00 47.25 175 GLU A C 1
ATOM 1346 O O . GLU A 1 175 ? 17.100 3.316 11.261 1.00 47.25 175 GLU A O 1
#

Foldseek 3Di:
DPDWDWDWDADPQGIKIKIFPDWDDDPAWIKTWIWIQDPQFIKIWIWIQHQQGIATDWIWGDDVPDTFKIWPDKDWHPDGDPVQPDAFRKTKMKTWMWGADPQWIWIKIKIKIKGQHAWDFDDAPNDTDIWGKMKMKIWIFTDDTPPRDDTDTDIWIKIWTADPPPGTRDIDTDD

pLDDT: mean 85.73, std 12.13, range [42.25, 97.12]

Radius of gyration: 16.85 Å; chains: 1; bounding box: 43×32×41 Å

Secondary structure (DSSP, 8-state):
-PPP-EEEEEETTEEEEEEEEEEES-SSS-EEEEEEEETTEEEEEEEEEETTEEEEEEEEEEETTEEEEEEEEEEE-SEE-TTT-STT-EEEEEEEEEEEETTEEEEEEEEEEEEEEEEEEEEETTEEEEEEEEEEEEEEEEEEE-TTSPP-EEEEEEEEEEETTTEEEEEEE--

Sequence (175 aa):
PRRAGTKTQSGADGSVITETTSIRGDANKATATVTSASTNGIDVRTYECSSGGILLTEWKLYDGDKQVMSTLSYSGVFFPSAEQFKIGAKWEYSIVTHKDLDSGWVESETRRNCTVAGTSSVQYQGQFVDALRVDCVNEVKDLKASDEAALENYYDLYSFFYVYGVGIVGYRVSE